Protein AF-A0A7J9GIZ0-F1 (afdb_monomer_lite)

InterPro domains:
  IPR015216 SANT associated [PF09133] (39-127)
  IPR053090 Centromere-associated KNL-2 homolog [PTHR35311] (14-129)

Structure (mmCIF, N/CA/C/O backbone):
data_AF-A0A7J9GIZ0-F1
#
_entry.id   AF-A0A7J9GIZ0-F1
#
loop_
_atom_site.group_PDB
_atom_site.id
_atom_site.type_symbol
_atom_site.label_atom_id
_atom_site.label_alt_id
_atom_site.label_comp_id
_atom_site.label_asym_id
_atom_site.label_entity_id
_atom_site.label_seq_id
_atom_site.pdbx_PDB_ins_code
_atom_site.Cartn_x
_atom_site.Cartn_y
_atom_site.Cartn_z
_atom_site.occupancy
_atom_site.B_iso_or_equiv
_atom_site.auth_seq_id
_atom_site.auth_comp_id
_atom_site.auth_asym_id
_atom_site.auth_atom_id
_atom_site.pdbx_PDB_model_num
ATOM 1 N N . MET A 1 1 ? 65.980 -33.695 -44.868 1.00 39.44 1 MET A N 1
ATOM 2 C CA . MET A 1 1 ? 65.865 -32.389 -45.566 1.00 39.44 1 MET A CA 1
ATOM 3 C C . MET A 1 1 ? 64.647 -31.665 -45.000 1.00 39.44 1 MET A C 1
ATOM 5 O O . MET A 1 1 ? 63.654 -32.336 -44.813 1.00 39.44 1 MET A O 1
ATOM 9 N N . GLY A 1 2 ? 64.588 -30.381 -44.656 1.00 38.94 2 GLY A N 1
ATOM 10 C CA . GLY A 1 2 ? 65.504 -29.257 -44.795 1.00 38.94 2 GLY A CA 1
ATOM 11 C C . GLY A 1 2 ? 64.686 -27.956 -44.917 1.00 38.94 2 GLY A C 1
ATOM 12 O O . GLY A 1 2 ? 63.959 -27.811 -45.886 1.00 38.94 2 GLY A O 1
ATOM 13 N N . LYS A 1 3 ? 64.913 -27.026 -43.975 1.00 38.69 3 LYS A N 1
ATOM 14 C CA . LYS A 1 3 ? 64.857 -25.546 -44.086 1.00 38.69 3 LYS A CA 1
ATOM 15 C C . LYS A 1 3 ? 63.524 -24.769 -43.929 1.00 38.69 3 LYS A C 1
ATOM 17 O O . LYS A 1 3 ? 62.630 -24.803 -44.760 1.00 38.69 3 LYS A O 1
ATOM 22 N N . SER A 1 4 ? 63.540 -23.964 -42.858 1.00 38.25 4 SER A N 1
ATOM 23 C CA . SER A 1 4 ? 62.968 -22.618 -42.636 1.00 38.25 4 SER A CA 1
ATOM 24 C C . SER A 1 4 ? 63.007 -21.661 -43.848 1.00 38.25 4 SER A C 1
ATOM 26 O O . SER A 1 4 ? 63.978 -21.736 -44.599 1.00 38.25 4 SER A O 1
ATOM 28 N N . ASN A 1 5 ? 62.034 -20.731 -43.984 1.00 34.03 5 ASN A N 1
ATOM 29 C CA . ASN A 1 5 ? 62.187 -19.249 -43.864 1.00 34.03 5 ASN A CA 1
ATOM 30 C C . ASN A 1 5 ? 60.938 -18.476 -44.380 1.00 34.03 5 ASN A C 1
ATOM 32 O O . ASN A 1 5 ? 60.406 -18.800 -45.433 1.00 34.03 5 ASN A O 1
ATOM 36 N N . ARG A 1 6 ? 60.403 -17.517 -43.603 1.00 36.09 6 ARG A N 1
ATOM 37 C CA . ARG A 1 6 ? 60.455 -16.035 -43.768 1.00 36.09 6 ARG A CA 1
ATOM 38 C C . ARG A 1 6 ? 59.578 -15.372 -44.861 1.00 36.09 6 ARG A C 1
ATOM 40 O O . ARG A 1 6 ? 59.935 -15.348 -46.026 1.00 36.09 6 ARG A O 1
ATOM 47 N N . GLU A 1 7 ? 58.577 -14.628 -44.369 1.00 35.75 7 GLU A N 1
ATOM 48 C CA . GLU A 1 7 ? 58.549 -13.145 -44.345 1.00 35.75 7 GLU A CA 1
ATOM 49 C C . GLU A 1 7 ? 58.062 -12.321 -45.570 1.00 35.75 7 GLU A C 1
ATOM 51 O O . GLU A 1 7 ? 58.672 -12.303 -46.630 1.00 35.75 7 GLU A O 1
ATOM 56 N N . ARG A 1 8 ? 57.077 -11.451 -45.254 1.00 36.72 8 ARG A N 1
ATOM 57 C CA . ARG A 1 8 ? 56.843 -10.049 -45.691 1.00 36.72 8 ARG A CA 1
ATOM 58 C C . ARG A 1 8 ? 55.965 -9.702 -46.914 1.00 36.72 8 ARG A C 1
ATOM 60 O O . ARG A 1 8 ? 56.319 -9.951 -48.056 1.00 36.72 8 ARG A O 1
ATOM 67 N N . ARG A 1 9 ? 55.021 -8.802 -46.570 1.00 40.53 9 ARG A N 1
ATOM 68 C CA . ARG A 1 9 ? 54.514 -7.591 -47.261 1.00 40.53 9 ARG A CA 1
ATOM 69 C C . ARG A 1 9 ? 53.450 -7.752 -48.349 1.00 40.53 9 ARG A C 1
ATOM 71 O O . ARG A 1 9 ? 53.710 -8.338 -49.384 1.00 40.53 9 ARG A O 1
ATOM 78 N N . ASN A 1 10 ? 52.320 -7.068 -48.133 1.00 34.19 10 ASN A N 1
ATOM 79 C CA . ASN A 1 10 ? 51.716 -6.089 -49.057 1.00 34.19 10 ASN A CA 1
ATOM 80 C C . ASN A 1 10 ? 50.710 -5.242 -48.250 1.00 34.19 10 ASN A C 1
ATOM 82 O O . ASN A 1 10 ? 49.757 -5.774 -47.698 1.00 34.19 10 ASN A O 1
ATOM 86 N N . SER A 1 11 ? 51.100 -4.034 -47.839 1.00 39.16 11 SER A N 1
ATOM 87 C CA . SER A 1 11 ? 50.946 -2.739 -48.530 1.00 39.16 11 SER A CA 1
ATOM 88 C C . SER A 1 11 ? 49.669 -2.018 -48.084 1.00 39.16 11 SER A C 1
ATOM 90 O O . SER A 1 11 ? 48.578 -2.253 -48.601 1.00 39.16 11 SER A O 1
ATOM 92 N N . GLU A 1 12 ? 49.838 -1.127 -47.113 1.00 38.06 12 GLU A N 1
ATOM 93 C CA . GLU A 1 12 ? 48.846 -0.148 -46.682 1.00 38.06 12 GLU A CA 1
ATOM 94 C C . GLU A 1 12 ? 48.599 0.890 -47.791 1.00 38.06 12 GLU A C 1
ATOM 96 O O . GLU A 1 12 ? 49.538 1.383 -48.420 1.00 38.06 12 GLU A O 1
ATOM 101 N N . LYS A 1 13 ? 47.334 1.275 -47.995 1.00 45.44 13 LYS A N 1
ATOM 102 C CA . LYS A 1 13 ? 46.974 2.598 -48.522 1.00 45.44 13 LYS A CA 1
ATOM 103 C C . LYS A 1 13 ? 46.303 3.370 -47.380 1.00 45.44 13 LYS A C 1
ATOM 105 O O . LYS A 1 13 ? 45.294 2.881 -46.873 1.00 45.44 13 LYS A O 1
ATOM 110 N N . PRO A 1 14 ? 46.818 4.536 -46.955 1.00 34.62 14 PRO A N 1
ATOM 111 C CA . PRO A 1 14 ? 46.227 5.277 -45.849 1.00 34.62 14 PRO A CA 1
ATOM 112 C C . PRO A 1 14 ? 45.043 6.115 -46.345 1.00 34.62 14 PRO A C 1
ATOM 114 O O . PRO A 1 14 ? 45.207 6.996 -47.191 1.00 34.62 14 PRO A O 1
ATOM 117 N N . CYS A 1 15 ? 43.850 5.871 -45.802 1.00 33.06 15 CYS A N 1
ATOM 118 C CA . CYS A 1 15 ? 42.755 6.831 -45.894 1.00 33.06 15 CYS A CA 1
ATOM 119 C C . CYS A 1 15 ? 43.022 7.916 -44.848 1.00 33.06 15 CYS A C 1
ATOM 121 O O . CYS A 1 15 ? 43.067 7.623 -43.653 1.00 33.06 15 CYS A O 1
ATOM 123 N N . LYS A 1 16 ? 43.265 9.153 -45.290 1.00 41.12 16 LYS A N 1
ATOM 124 C CA . LYS A 1 16 ? 43.401 10.292 -44.380 1.00 41.12 16 LYS A CA 1
ATOM 125 C C . LYS A 1 16 ? 42.072 10.470 -43.647 1.00 41.12 16 LYS A C 1
ATOM 127 O O . LYS A 1 16 ? 41.072 10.785 -44.280 1.00 41.12 16 LYS A O 1
ATOM 132 N N . SER A 1 17 ? 42.077 10.212 -42.344 1.00 41.62 17 SER A N 1
ATOM 133 C CA . SER A 1 17 ? 40.972 10.541 -41.454 1.00 41.62 17 SER A CA 1
ATOM 134 C C . SER A 1 17 ? 41.364 11.806 -40.713 1.00 41.62 17 SER A C 1
ATOM 136 O O . SER A 1 17 ? 42.427 11.854 -40.087 1.00 41.62 17 SER A O 1
ATOM 138 N N . ASP A 1 18 ? 40.533 12.831 -40.848 1.00 48.25 18 ASP A N 1
ATOM 139 C CA . ASP A 1 18 ? 40.706 14.111 -40.184 1.00 48.25 18 ASP A CA 1
ATOM 140 C C . ASP A 1 18 ? 40.849 13.922 -38.672 1.00 48.25 18 ASP A C 1
ATOM 142 O O . ASP A 1 18 ? 40.215 13.067 -38.048 1.00 48.25 18 ASP A O 1
ATOM 146 N N . GLN A 1 19 ? 41.753 14.710 -38.102 1.00 43.69 19 GLN A N 1
ATOM 147 C CA . GLN A 1 19 ? 42.134 14.686 -36.702 1.00 43.69 19 GLN A CA 1
ATOM 148 C C . GLN A 1 19 ? 40.939 15.122 -35.838 1.00 43.69 19 GLN A C 1
ATOM 150 O O . GLN A 1 19 ? 40.710 16.311 -35.629 1.00 43.69 19 GLN A O 1
ATOM 155 N N . LEU A 1 20 ? 40.163 14.157 -35.339 1.00 48.09 20 LEU A N 1
ATOM 156 C CA . LEU A 1 20 ? 39.166 14.391 -34.298 1.00 48.09 20 LEU A CA 1
ATOM 157 C C . LEU A 1 20 ? 39.870 14.369 -32.940 1.00 48.09 20 LEU A C 1
ATOM 159 O O . LEU A 1 20 ? 40.476 13.373 -32.543 1.00 48.09 20 LEU A O 1
ATOM 163 N N . VAL A 1 21 ? 39.816 15.507 -32.253 1.00 51.00 21 VAL A N 1
ATOM 164 C CA . VAL A 1 21 ? 40.302 15.690 -30.882 1.00 51.00 21 VAL A CA 1
ATOM 165 C C . VAL A 1 21 ? 39.749 14.603 -29.945 1.00 51.00 21 VAL A C 1
ATOM 167 O O . VAL A 1 21 ? 38.555 14.298 -30.016 1.00 51.00 21 VAL A O 1
ATOM 170 N N . PRO A 1 22 ? 40.559 14.023 -29.037 1.00 43.56 22 PRO A N 1
ATOM 171 C CA . PRO A 1 22 ? 40.048 13.081 -28.052 1.00 43.56 22 PRO A CA 1
ATOM 172 C C . PRO A 1 22 ? 39.160 13.836 -27.061 1.00 43.56 22 PRO A C 1
ATOM 174 O O . PRO A 1 22 ? 39.644 14.628 -26.252 1.00 43.56 22 PRO A O 1
ATOM 177 N N . VAL A 1 23 ? 37.853 13.593 -27.113 1.00 57.69 23 VAL A N 1
ATOM 178 C CA . VAL A 1 23 ? 36.970 13.920 -25.990 1.00 57.69 23 VA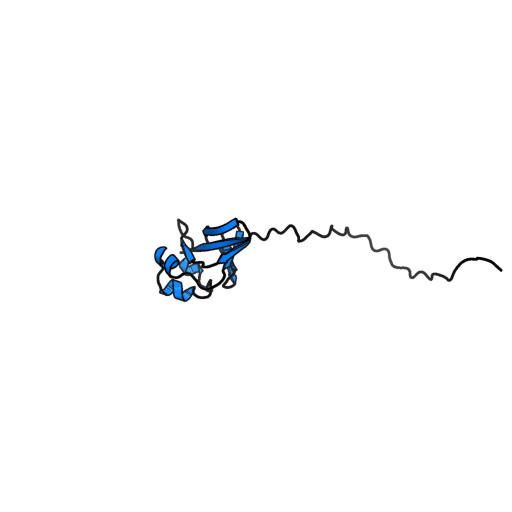L A CA 1
ATOM 179 C C . VAL A 1 23 ? 37.354 12.973 -24.849 1.00 57.69 23 VAL A C 1
ATOM 181 O O . VAL A 1 23 ? 37.516 11.777 -25.111 1.00 57.69 23 VAL A O 1
ATOM 184 N N . PRO A 1 24 ? 37.526 13.447 -23.601 1.00 51.88 24 PRO A N 1
ATOM 185 C CA . PRO A 1 24 ? 37.808 12.559 -22.486 1.00 51.88 24 PRO A CA 1
ATOM 186 C C . PRO A 1 24 ? 36.654 11.566 -22.362 1.00 51.88 24 PRO A C 1
ATOM 188 O O . PRO A 1 24 ? 35.528 11.944 -22.038 1.00 51.88 24 PRO A O 1
ATOM 191 N N . ILE A 1 25 ? 36.924 10.296 -22.658 1.00 56.84 25 ILE A N 1
ATOM 192 C CA . ILE A 1 25 ? 36.002 9.207 -22.363 1.00 56.84 25 ILE A CA 1
ATOM 193 C C . ILE A 1 25 ? 35.983 9.127 -20.841 1.00 56.84 25 ILE A C 1
ATOM 195 O O . ILE A 1 25 ? 36.910 8.599 -20.225 1.00 56.84 25 ILE A O 1
ATOM 199 N N . GLY A 1 26 ? 34.960 9.740 -20.239 1.00 59.53 26 GLY A N 1
ATOM 200 C CA . GLY A 1 26 ? 34.640 9.538 -18.836 1.00 59.53 26 GLY A CA 1
ATOM 201 C C . GLY A 1 26 ? 34.625 8.039 -18.576 1.00 59.53 26 GLY A C 1
ATOM 202 O O . GLY A 1 26 ? 34.057 7.273 -19.359 1.00 59.53 26 GLY A O 1
ATOM 203 N N . SER A 1 27 ? 35.327 7.619 -17.529 1.00 59.62 27 SER A N 1
ATOM 204 C CA . SER A 1 27 ? 35.358 6.231 -17.084 1.00 59.62 27 SER A CA 1
ATOM 205 C C . SER A 1 27 ? 33.939 5.647 -17.093 1.00 59.62 27 SER A C 1
ATOM 207 O O . SER A 1 27 ? 33.001 6.344 -16.690 1.00 59.62 27 SER A O 1
ATOM 209 N N . PRO A 1 28 ? 33.741 4.391 -17.545 1.00 57.47 28 PRO A N 1
ATOM 210 C CA . PRO A 1 28 ? 32.438 3.755 -17.450 1.00 57.47 28 PRO A CA 1
ATOM 211 C C . PRO A 1 28 ? 32.054 3.767 -15.975 1.00 57.47 28 PRO A C 1
ATOM 213 O O . PRO A 1 28 ? 32.693 3.117 -15.145 1.00 57.47 28 PRO A O 1
ATOM 216 N N . THR A 1 29 ? 31.067 4.592 -15.629 1.00 56.41 29 THR A N 1
ATOM 217 C CA . THR A 1 29 ? 30.563 4.651 -14.265 1.00 56.41 29 THR A CA 1
ATOM 218 C C . THR A 1 29 ? 29.982 3.277 -14.002 1.00 56.41 29 THR A C 1
ATOM 220 O O . THR A 1 29 ? 29.023 2.866 -14.653 1.00 56.41 29 THR A O 1
ATOM 223 N N . SER A 1 30 ? 30.629 2.520 -13.120 1.00 51.59 30 SER A N 1
ATOM 224 C CA . SER A 1 30 ? 30.138 1.211 -12.727 1.00 51.59 30 SER A CA 1
ATOM 225 C C . SER A 1 30 ? 28.732 1.387 -12.155 1.00 51.59 30 SER A C 1
ATOM 227 O O . SER A 1 30 ? 28.563 1.922 -11.060 1.00 51.59 30 SER A O 1
ATOM 229 N N . LEU A 1 31 ? 27.720 0.927 -12.897 1.00 53.97 31 LEU A N 1
ATOM 230 C CA . LEU A 1 31 ? 26.323 0.839 -12.449 1.00 53.97 31 LEU A CA 1
ATOM 231 C C . LEU A 1 31 ? 26.178 0.015 -11.157 1.00 53.97 31 LEU A C 1
ATOM 233 O O . LEU A 1 31 ? 25.149 0.088 -10.493 1.00 53.97 31 LEU A O 1
ATOM 237 N N . ALA A 1 32 ? 27.217 -0.737 -10.777 1.00 47.03 32 ALA A N 1
ATOM 238 C CA . ALA A 1 32 ? 27.236 -1.614 -9.615 1.00 47.03 32 ALA A CA 1
ATOM 239 C C . ALA A 1 32 ? 27.168 -0.888 -8.257 1.00 47.03 32 ALA A C 1
ATOM 241 O O . ALA A 1 32 ? 27.003 -1.561 -7.245 1.00 47.03 32 ALA A O 1
ATOM 242 N N . ASN A 1 33 ? 27.271 0.449 -8.217 1.00 45.47 33 ASN A N 1
ATOM 243 C CA . ASN A 1 33 ? 27.198 1.233 -6.976 1.00 45.47 33 ASN A CA 1
ATOM 244 C C . ASN A 1 33 ? 25.915 2.058 -6.805 1.00 45.47 33 ASN A C 1
ATOM 246 O O . ASN A 1 33 ? 25.810 2.815 -5.840 1.00 45.47 33 ASN A O 1
ATOM 250 N N . LEU A 1 34 ? 24.910 1.890 -7.669 1.00 45.94 34 LEU A N 1
ATOM 251 C CA . LEU A 1 34 ? 23.557 2.282 -7.288 1.00 45.94 34 LEU A CA 1
ATOM 252 C C . LEU A 1 34 ? 23.053 1.227 -6.303 1.00 45.94 34 LEU A C 1
ATOM 254 O O . LEU A 1 34 ? 22.415 0.252 -6.697 1.00 45.94 34 LEU A O 1
ATOM 258 N N . SER A 1 35 ? 23.355 1.387 -5.012 1.00 54.28 35 SER A N 1
ATOM 259 C CA . SER A 1 35 ? 22.519 0.758 -3.997 1.00 54.28 35 SER A CA 1
ATOM 260 C C . SER A 1 35 ? 21.129 1.356 -4.187 1.00 54.28 35 SER A C 1
ATOM 262 O O . SER A 1 35 ? 20.854 2.462 -3.727 1.00 54.28 35 SER A O 1
ATOM 264 N N . LEU A 1 36 ? 20.281 0.682 -4.962 1.00 64.12 36 LEU A N 1
ATOM 265 C CA . LEU A 1 36 ? 18.871 1.013 -5.046 1.00 64.12 36 LEU A CA 1
ATOM 266 C C . LEU A 1 36 ? 18.367 0.935 -3.610 1.00 64.12 36 LEU A C 1
ATOM 268 O O . LEU A 1 36 ? 18.304 -0.163 -3.053 1.00 64.12 36 LEU A O 1
ATOM 272 N N . ASN A 1 37 ? 18.102 2.092 -3.000 1.00 86.00 37 ASN A N 1
ATOM 273 C CA . ASN A 1 37 ? 17.504 2.217 -1.677 1.00 86.00 37 ASN A CA 1
ATOM 274 C C . ASN A 1 37 ? 16.102 1.624 -1.771 1.00 86.00 37 ASN A C 1
ATOM 276 O O . ASN A 1 37 ? 15.126 2.339 -1.953 1.00 86.00 37 ASN A O 1
ATOM 280 N N . SER A 1 38 ? 16.017 0.301 -1.779 1.00 90.38 38 SER A N 1
ATOM 281 C CA . SER A 1 38 ? 14.810 -0.428 -2.100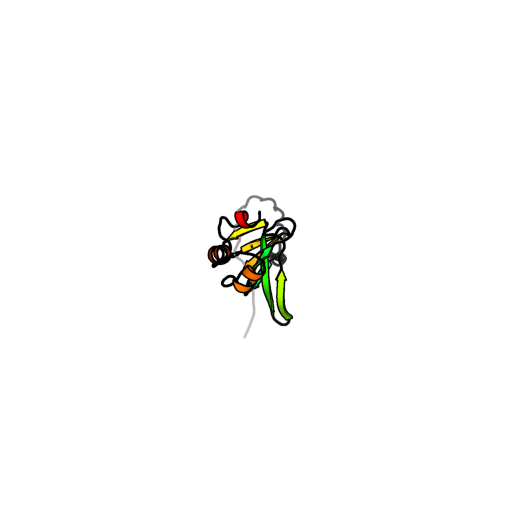 1.00 90.38 38 SER A CA 1
ATOM 282 C C . SER A 1 38 ? 14.672 -1.643 -1.211 1.00 90.38 38 SER A C 1
ATOM 284 O O . SER A 1 38 ? 15.658 -2.291 -0.849 1.00 90.38 38 SER A O 1
ATOM 286 N N . VAL A 1 39 ? 13.434 -1.926 -0.830 1.00 92.38 39 VAL A N 1
ATOM 287 C CA . VAL A 1 39 ? 13.090 -3.044 0.045 1.00 92.38 39 VAL A CA 1
ATOM 288 C C . VAL A 1 39 ? 11.882 -3.766 -0.524 1.00 92.38 39 VAL A C 1
ATOM 290 O O . VAL A 1 39 ? 10.966 -3.129 -1.031 1.00 92.38 39 VAL A O 1
ATOM 293 N N . LEU A 1 40 ? 11.881 -5.096 -0.443 1.00 93.69 40 LEU A N 1
ATOM 294 C CA . LEU A 1 40 ? 10.740 -5.922 -0.827 1.00 93.69 40 LEU A CA 1
ATOM 295 C C . LEU A 1 40 ? 10.007 -6.381 0.431 1.00 93.69 40 LEU A C 1
ATOM 297 O O . LEU A 1 40 ? 10.598 -7.047 1.284 1.00 93.69 40 LEU A O 1
ATOM 301 N N . LEU A 1 41 ? 8.727 -6.037 0.521 1.00 95.62 41 LEU A N 1
ATOM 302 C CA . LEU A 1 41 ? 7.847 -6.403 1.618 1.00 95.62 41 LEU A CA 1
ATOM 303 C C . LEU A 1 41 ? 6.827 -7.449 1.172 1.00 95.62 41 LEU A C 1
ATOM 305 O O . LEU A 1 41 ? 6.141 -7.296 0.162 1.00 95.62 41 LEU A O 1
ATOM 309 N N . TYR A 1 42 ? 6.713 -8.497 1.975 1.00 94.12 42 TYR A N 1
ATOM 310 C CA . TYR A 1 42 ? 5.679 -9.521 1.886 1.00 94.12 42 TYR A CA 1
ATOM 311 C C . TYR A 1 42 ? 4.647 -9.318 2.987 1.00 94.12 42 TYR A C 1
ATOM 313 O O . TYR A 1 42 ? 4.985 -8.775 4.041 1.00 94.12 42 TYR A O 1
ATOM 321 N N . ASP A 1 43 ? 3.425 -9.811 2.753 1.00 95.38 43 ASP A N 1
ATOM 322 C CA . ASP A 1 43 ? 2.321 -9.759 3.722 1.00 95.38 43 ASP A CA 1
ATOM 323 C C . ASP A 1 43 ? 2.210 -8.353 4.341 1.00 95.38 43 ASP A C 1
ATOM 325 O O . ASP A 1 43 ? 2.351 -8.165 5.544 1.00 95.38 43 ASP A O 1
ATOM 329 N N . TRP A 1 44 ? 2.097 -7.347 3.468 1.00 97.19 44 TRP A N 1
ATOM 330 C CA . TRP A 1 44 ? 2.217 -5.923 3.787 1.00 97.19 44 TRP A CA 1
ATOM 331 C C . TRP A 1 44 ? 0.897 -5.333 4.303 1.00 97.19 44 TRP A C 1
ATOM 333 O O . TRP A 1 44 ? -0.175 -5.846 4.006 1.00 97.19 44 TRP A O 1
ATOM 343 N N . TRP A 1 45 ? 0.943 -4.246 5.071 1.00 98.19 45 TRP A N 1
ATOM 344 C CA . TRP A 1 45 ? -0.232 -3.561 5.628 1.00 98.19 45 TRP A CA 1
ATOM 345 C C . TRP A 1 45 ? -0.038 -2.047 5.674 1.00 98.19 45 TRP A C 1
ATOM 347 O O . TRP A 1 45 ? 1.089 -1.553 5.667 1.00 98.19 45 TRP A O 1
ATOM 357 N N . LEU A 1 46 ? -1.138 -1.300 5.771 1.00 97.50 46 LEU A N 1
ATOM 358 C CA . LEU A 1 46 ? -1.074 0.152 5.952 1.00 97.50 46 LEU A CA 1
ATOM 359 C C . LEU A 1 46 ? -0.844 0.510 7.417 1.00 97.50 46 LEU A C 1
ATOM 361 O O . LEU A 1 46 ? -1.380 -0.132 8.320 1.00 97.50 46 LEU A O 1
ATOM 365 N N . SER A 1 47 ? -0.068 1.560 7.649 1.00 95.69 47 SER A N 1
ATOM 366 C CA . SER A 1 47 ? 0.173 2.171 8.955 1.00 95.69 47 SER A CA 1
ATOM 367 C C . SER A 1 47 ? 0.087 3.688 8.828 1.00 95.69 47 SER A C 1
ATOM 369 O O . SER A 1 47 ? 0.214 4.229 7.735 1.00 95.69 47 SER A O 1
ATOM 371 N N . MET A 1 48 ? -0.101 4.381 9.946 1.00 92.88 48 MET A N 1
ATOM 372 C CA . MET A 1 48 ? 0.004 5.839 9.999 1.00 92.88 48 MET A CA 1
ATOM 373 C C . MET A 1 48 ? 1.309 6.242 10.678 1.00 92.88 48 MET A C 1
ATOM 375 O O . MET A 1 48 ? 1.744 5.602 11.637 1.00 92.88 48 MET A O 1
ATOM 379 N N . VAL A 1 49 ? 1.915 7.320 10.194 1.00 91.38 49 VAL A N 1
ATOM 380 C CA . VAL A 1 49 ? 3.052 8.000 10.814 1.00 91.38 49 VAL A CA 1
ATOM 381 C C . VAL A 1 49 ? 2.570 9.361 11.306 1.00 91.38 49 VAL A C 1
ATOM 383 O O . VAL A 1 49 ? 1.882 10.092 10.595 1.00 91.38 49 VAL A O 1
ATOM 386 N N . GLN A 1 50 ? 2.899 9.698 12.552 1.00 84.50 50 GLN A N 1
ATOM 387 C CA . GLN A 1 50 ? 2.534 10.985 13.143 1.00 84.50 50 GLN A CA 1
ATOM 388 C C . GLN A 1 50 ? 3.434 12.111 12.598 1.00 84.50 50 GLN A C 1
ATOM 390 O O . GLN A 1 50 ? 4.619 11.870 12.371 1.00 84.50 50 GLN A O 1
ATOM 395 N N . PRO A 1 51 ? 2.924 13.350 12.434 1.00 81.06 51 PRO A N 1
ATOM 396 C CA . PRO A 1 51 ? 1.576 13.810 12.784 1.00 81.06 51 PRO A CA 1
ATOM 397 C C . PRO A 1 51 ? 0.490 13.416 11.772 1.00 81.06 51 PRO A C 1
ATOM 399 O O . PRO A 1 51 ? -0.648 13.212 12.187 1.00 81.06 51 PRO A O 1
ATOM 402 N N . ARG A 1 52 ? 0.824 13.295 10.483 1.00 82.56 52 ARG A N 1
ATOM 403 C CA . ARG A 1 52 ? -0.054 12.832 9.395 1.00 82.56 52 ARG A CA 1
ATOM 404 C C . ARG A 1 52 ? 0.821 12.237 8.296 1.00 82.56 52 ARG A C 1
ATOM 406 O O . ARG A 1 52 ? 1.781 12.881 7.878 1.00 82.56 52 ARG A O 1
ATOM 413 N N . GLY A 1 53 ? 0.514 11.023 7.861 1.00 91.94 53 GLY A N 1
ATOM 414 C CA . GLY A 1 53 ? 1.244 10.364 6.787 1.00 91.94 53 GLY A CA 1
ATOM 415 C C . GLY A 1 53 ? 0.895 8.889 6.697 1.00 91.94 53 GLY A C 1
ATOM 416 O O . GLY A 1 53 ? 0.989 8.160 7.684 1.00 91.94 53 GLY A O 1
ATOM 417 N N . LEU A 1 54 ? 0.509 8.449 5.503 1.00 96.12 54 LEU A N 1
ATOM 418 C CA . LEU A 1 54 ? 0.303 7.036 5.214 1.00 96.12 54 LEU A CA 1
ATOM 419 C C . LEU A 1 54 ? 1.663 6.350 5.093 1.00 96.12 54 LEU A C 1
ATOM 421 O O . LEU A 1 54 ? 2.546 6.878 4.435 1.00 96.12 54 LEU A O 1
ATOM 425 N N . ALA A 1 55 ? 1.841 5.184 5.695 1.00 96.31 55 ALA A N 1
ATOM 426 C CA . ALA A 1 55 ? 3.055 4.379 5.613 1.00 96.31 55 ALA A CA 1
ATOM 427 C C . ALA A 1 55 ? 2.717 2.907 5.368 1.00 96.31 55 ALA A C 1
ATOM 429 O O . ALA A 1 55 ? 1.565 2.483 5.486 1.00 96.31 55 ALA A O 1
ATOM 430 N N . VAL A 1 56 ? 3.740 2.117 5.052 1.00 97.06 56 VAL A N 1
ATOM 431 C CA . VAL A 1 56 ? 3.619 0.681 4.810 1.00 97.06 56 VAL A CA 1
ATOM 432 C C . VAL A 1 56 ? 4.431 -0.081 5.840 1.00 97.06 56 VAL A C 1
ATOM 434 O O . VAL A 1 56 ? 5.620 0.161 6.042 1.00 97.06 56 VAL A O 1
ATOM 437 N N . GLY A 1 57 ? 3.770 -1.029 6.490 1.00 96.62 57 GLY A N 1
ATOM 438 C CA . GLY A 1 57 ? 4.424 -2.090 7.230 1.00 96.62 57 GLY A CA 1
ATOM 439 C C . GLY A 1 57 ? 4.464 -3.368 6.405 1.00 96.62 57 GLY A C 1
ATOM 440 O O . GLY A 1 57 ? 3.640 -3.582 5.519 1.00 96.62 57 GLY A O 1
ATO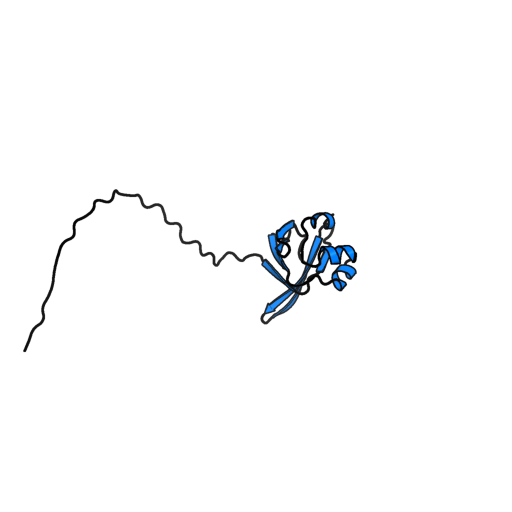M 441 N N . GLY A 1 58 ? 5.412 -4.241 6.694 1.00 96.69 58 GLY A N 1
ATOM 442 C CA . GLY A 1 58 ? 5.464 -5.542 6.052 1.00 96.69 58 GLY A CA 1
ATOM 443 C C . GLY A 1 58 ? 6.639 -6.359 6.530 1.00 96.69 58 GLY A C 1
ATOM 444 O O . GLY A 1 58 ? 7.422 -5.935 7.384 1.00 96.69 58 GLY A O 1
ATOM 445 N N . PHE A 1 59 ? 6.770 -7.542 5.958 1.00 94.94 59 PHE A N 1
ATOM 446 C CA . PHE A 1 59 ? 7.884 -8.411 6.258 1.00 94.94 59 PHE A CA 1
ATOM 447 C C . PHE A 1 59 ? 8.946 -8.368 5.166 1.00 94.94 59 PHE A C 1
ATOM 449 O O . PHE A 1 59 ? 8.693 -8.731 4.021 1.00 94.94 59 PHE A O 1
ATOM 456 N N . GLU A 1 60 ? 10.163 -8.001 5.543 1.00 92.62 60 GLU A N 1
ATOM 457 C CA . GLU A 1 60 ? 11.335 -8.067 4.676 1.00 92.62 60 GLU A CA 1
ATOM 458 C C . GLU A 1 60 ? 12.018 -9.433 4.846 1.00 92.62 60 GLU A C 1
ATOM 460 O O . GLU A 1 60 ? 12.357 -9.842 5.964 1.00 92.62 60 GLU A O 1
ATOM 465 N N . CYS A 1 61 ? 12.250 -10.139 3.738 1.00 79.44 61 CYS A N 1
ATOM 466 C CA . CYS A 1 61 ? 13.040 -11.371 3.734 1.00 79.44 61 CYS A CA 1
ATOM 467 C C . CYS A 1 61 ? 14.517 -11.043 3.504 1.00 79.44 61 CYS A C 1
ATOM 469 O O . CYS A 1 61 ? 14.904 -10.648 2.406 1.00 79.44 61 CYS A O 1
ATOM 471 N N . ARG A 1 62 ? 15.369 -11.287 4.506 1.00 76.25 62 ARG A N 1
ATOM 472 C CA . ARG A 1 62 ? 16.827 -11.113 4.394 1.00 76.25 62 ARG A CA 1
ATOM 473 C C . ARG A 1 62 ? 17.576 -12.437 4.285 1.00 76.25 62 ARG A C 1
ATOM 475 O O . ARG A 1 62 ? 18.537 -12.697 5.010 1.00 76.25 62 ARG A O 1
ATOM 482 N N . GLY A 1 63 ? 17.144 -13.297 3.365 1.00 75.38 63 GLY A N 1
ATOM 483 C CA . GLY A 1 63 ? 17.801 -14.580 3.100 1.00 75.38 63 GLY A CA 1
ATOM 484 C C . GLY A 1 63 ? 18.077 -15.369 4.388 1.00 75.38 63 GLY A C 1
ATOM 485 O O . GLY A 1 63 ? 17.154 -15.728 5.113 1.00 75.38 63 GLY A O 1
ATOM 486 N N . ARG A 1 64 ? 19.361 -15.599 4.709 1.00 75.56 64 ARG A N 1
ATOM 487 C CA . ARG A 1 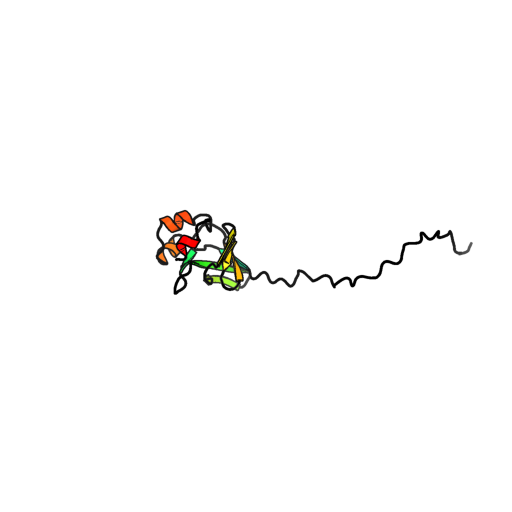64 ? 19.799 -16.371 5.893 1.00 75.56 64 ARG A CA 1
ATOM 488 C C . ARG A 1 64 ? 19.494 -15.715 7.247 1.00 75.56 64 ARG A C 1
ATOM 490 O O . ARG A 1 64 ? 19.600 -16.390 8.262 1.00 75.56 64 ARG A O 1
ATOM 497 N N . GLN A 1 65 ? 19.152 -14.428 7.277 1.00 74.25 65 GLN A N 1
ATOM 498 C CA . GLN A 1 65 ? 18.849 -13.688 8.510 1.00 74.25 65 GLN A CA 1
ATOM 499 C C . GLN A 1 65 ? 17.371 -13.797 8.917 1.00 74.25 65 GLN A C 1
ATOM 501 O O . GLN A 1 65 ? 16.976 -13.234 9.934 1.00 74.25 65 GLN A O 1
ATOM 506 N N . GLY A 1 66 ? 16.565 -14.533 8.146 1.00 82.25 66 GLY A N 1
ATOM 507 C CA . GLY A 1 66 ? 15.147 -14.729 8.416 1.00 82.25 66 GLY A CA 1
ATOM 508 C C . GLY A 1 66 ? 14.280 -13.557 7.960 1.00 82.25 66 GLY A C 1
ATOM 509 O O . GLY A 1 66 ? 14.658 -12.764 7.090 1.00 82.25 66 GLY A O 1
ATOM 510 N N . GLN A 1 67 ? 13.083 -13.499 8.536 1.00 87.25 67 GLN A N 1
ATOM 511 C CA . GLN A 1 67 ? 12.056 -12.515 8.230 1.00 87.25 67 GLN A CA 1
ATOM 512 C C . GLN A 1 67 ? 11.989 -11.486 9.357 1.00 87.25 67 GLN A C 1
ATOM 514 O O . GLN A 1 67 ? 12.025 -11.838 10.536 1.00 87.25 67 GLN A O 1
ATOM 519 N N . ARG A 1 68 ? 11.890 -10.210 8.998 1.00 90.50 68 ARG A N 1
ATOM 520 C CA . ARG A 1 68 ? 11.801 -9.111 9.963 1.00 90.50 68 ARG A CA 1
ATOM 521 C C . ARG A 1 68 ? 10.696 -8.150 9.578 1.00 90.50 68 ARG A C 1
ATOM 523 O O . ARG A 1 68 ? 10.445 -7.937 8.396 1.00 90.50 68 ARG A O 1
ATOM 530 N N . VAL A 1 69 ? 10.041 -7.594 10.588 1.00 93.25 69 VAL A N 1
ATOM 531 C CA . VAL A 1 69 ? 9.024 -6.564 10.390 1.00 93.25 69 VAL A CA 1
ATOM 532 C C . VAL A 1 69 ? 9.729 -5.247 10.101 1.00 93.25 69 VAL A C 1
ATOM 534 O O . VAL A 1 69 ? 10.625 -4.844 10.843 1.00 93.25 69 VAL A O 1
ATOM 537 N N . LEU A 1 70 ? 9.311 -4.590 9.031 1.00 93.50 70 LEU A N 1
ATOM 538 C CA . LEU A 1 70 ? 9.722 -3.247 8.668 1.00 93.50 70 LEU A CA 1
ATOM 539 C C . LEU A 1 70 ? 8.487 -2.350 8.695 1.00 93.50 70 LEU A C 1
ATOM 541 O O . LEU A 1 70 ? 7.437 -2.736 8.187 1.00 93.50 70 LEU A O 1
ATOM 545 N N . CYS A 1 71 ? 8.633 -1.156 9.264 1.00 93.44 71 CYS A N 1
ATOM 546 C CA . CYS A 1 71 ? 7.672 -0.065 9.137 1.00 93.44 71 CYS A CA 1
ATOM 547 C C . CYS A 1 71 ? 8.367 1.079 8.401 1.00 93.44 71 CYS A C 1
ATOM 549 O O . CYS A 1 71 ? 9.433 1.522 8.832 1.00 93.44 71 CYS A O 1
ATOM 551 N N . SER A 1 72 ? 7.800 1.515 7.281 1.00 93.94 72 SER A N 1
ATOM 552 C CA . SER A 1 72 ? 8.382 2.565 6.455 1.00 93.94 72 SER A CA 1
ATOM 553 C C . SER A 1 72 ? 8.154 3.957 7.048 1.00 93.94 72 SER A C 1
ATOM 555 O O . SER A 1 72 ? 7.270 4.160 7.884 1.00 93.94 72 SER A O 1
ATOM 557 N N . ALA A 1 73 ? 8.903 4.946 6.552 1.00 94.88 73 ALA A N 1
ATOM 558 C CA . ALA A 1 73 ? 8.498 6.343 6.670 1.00 94.88 73 ALA A CA 1
ATOM 559 C C . ALA A 1 73 ? 7.195 6.601 5.883 1.00 94.88 73 ALA A C 1
ATOM 561 O O . ALA A 1 73 ? 6.700 5.722 5.165 1.00 94.88 73 ALA A O 1
ATOM 562 N N . ALA A 1 74 ? 6.642 7.810 6.014 1.00 96.44 74 ALA A N 1
ATOM 563 C CA . ALA A 1 74 ? 5.474 8.219 5.241 1.00 96.44 74 ALA A CA 1
ATOM 564 C C . ALA A 1 74 ? 5.739 8.064 3.734 1.00 96.44 74 ALA A C 1
ATOM 566 O O . ALA A 1 74 ? 6.832 8.372 3.255 1.00 96.44 74 ALA A O 1
ATOM 567 N N . ILE A 1 75 ? 4.748 7.578 2.995 1.00 96.50 75 ILE A N 1
ATOM 568 C CA . ILE A 1 75 ? 4.778 7.482 1.542 1.00 96.50 75 ILE A CA 1
ATOM 569 C C . ILE A 1 75 ? 4.778 8.901 0.984 1.00 96.50 75 ILE A C 1
ATOM 571 O O . ILE A 1 75 ? 3.949 9.728 1.356 1.00 96.50 75 ILE A O 1
ATOM 575 N N . ALA A 1 76 ? 5.749 9.180 0.122 1.00 95.44 76 ALA A N 1
ATOM 576 C CA . ALA A 1 76 ? 5.947 10.477 -0.504 1.00 95.44 76 ALA A CA 1
ATOM 577 C C . ALA A 1 76 ? 5.411 10.506 -1.935 1.00 95.44 76 ALA A C 1
ATOM 579 O O . ALA A 1 76 ? 4.878 11.524 -2.364 1.00 95.44 76 ALA A O 1
ATOM 580 N N . LYS A 1 77 ? 5.555 9.408 -2.685 1.00 95.06 77 LYS A N 1
ATOM 581 C CA . LYS A 1 77 ? 5.025 9.302 -4.050 1.00 95.06 77 LYS A CA 1
ATOM 582 C C . LYS A 1 77 ? 4.782 7.855 -4.458 1.00 95.06 77 LYS A C 1
ATOM 584 O O . LYS A 1 77 ? 5.320 6.919 -3.872 1.00 95.06 77 LYS A O 1
ATOM 589 N N . ARG A 1 78 ? 4.017 7.690 -5.532 1.00 95.81 78 ARG A N 1
ATOM 590 C CA . ARG A 1 78 ? 3.710 6.404 -6.158 1.00 95.81 78 ARG A CA 1
ATOM 591 C C . ARG A 1 78 ? 4.358 6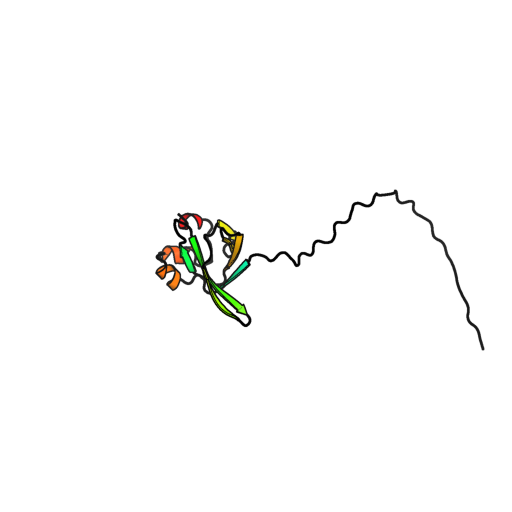.328 -7.540 1.00 95.81 78 ARG A C 1
ATOM 593 O O . ARG A 1 78 ? 4.040 7.155 -8.391 1.00 95.81 78 ARG A O 1
ATOM 600 N N . HIS A 1 79 ? 5.211 5.329 -7.776 1.00 95.56 79 HIS A N 1
ATOM 601 C CA . HIS A 1 79 ? 5.727 5.032 -9.122 1.00 95.56 79 HIS A CA 1
ATOM 602 C C . HIS A 1 79 ? 4.753 4.132 -9.892 1.00 95.56 79 HIS A C 1
ATOM 604 O O . HIS A 1 79 ? 4.307 4.478 -10.983 1.00 95.56 79 HIS A O 1
ATOM 610 N N . ASP A 1 80 ? 4.336 3.026 -9.277 1.00 95.62 80 ASP A N 1
ATOM 611 C CA . ASP A 1 80 ? 3.233 2.170 -9.721 1.00 95.62 80 ASP A CA 1
ATOM 612 C C . ASP A 1 80 ? 2.427 1.645 -8.516 1.00 95.62 80 ASP A C 1
ATOM 614 O O . ASP A 1 80 ? 2.650 2.058 -7.379 1.00 95.62 80 ASP A O 1
ATOM 618 N N . ALA A 1 81 ? 1.448 0.764 -8.747 1.00 96.81 81 ALA A N 1
ATOM 619 C CA . ALA A 1 81 ? 0.600 0.235 -7.674 1.00 96.81 81 ALA A CA 1
ATOM 620 C C . ALA A 1 81 ? 1.383 -0.551 -6.608 1.00 96.81 81 ALA A C 1
ATOM 622 O O . ALA A 1 81 ? 0.959 -0.639 -5.463 1.00 96.81 81 ALA A O 1
ATOM 623 N N . THR A 1 82 ? 2.527 -1.116 -6.958 1.00 97.00 82 THR A N 1
ATOM 624 C CA . THR A 1 82 ? 3.334 -1.977 -6.092 1.00 97.00 82 THR A CA 1
ATOM 625 C C . THR A 1 82 ? 4.662 -1.358 -5.666 1.00 97.00 82 THR A C 1
ATOM 627 O O . THR A 1 82 ? 5.394 -1.984 -4.903 1.00 97.00 82 THR A O 1
ATOM 630 N N . THR A 1 83 ? 4.981 -0.144 -6.123 1.00 96.56 83 THR A N 1
ATOM 631 C CA . THR A 1 83 ? 6.264 0.523 -5.850 1.00 96.56 83 THR A CA 1
ATOM 632 C C . THR A 1 83 ? 6.105 1.954 -5.301 1.00 96.56 83 THR A C 1
ATOM 634 O O . THR A 1 83 ? 6.491 2.936 -5.945 1.00 96.56 83 THR A O 1
ATOM 637 N N . PRO A 1 84 ? 5.519 2.140 -4.104 1.00 96.50 84 PRO A N 1
ATOM 638 C CA . PRO A 1 84 ? 5.564 3.431 -3.419 1.00 96.50 84 PRO A CA 1
ATOM 639 C C . PRO A 1 84 ? 6.996 3.820 -3.005 1.00 96.50 84 PRO A C 1
ATOM 641 O O . PRO A 1 84 ? 7.801 2.979 -2.608 1.00 96.50 84 PRO A O 1
ATOM 644 N N . GLU A 1 85 ? 7.312 5.114 -3.051 1.00 96.56 85 GLU A N 1
ATOM 645 C CA . GLU A 1 85 ? 8.543 5.686 -2.497 1.00 96.56 85 GLU A CA 1
ATOM 646 C C . GLU A 1 85 ? 8.226 6.479 -1.232 1.00 96.56 85 GLU A C 1
ATOM 648 O O . GLU A 1 85 ? 7.249 7.228 -1.168 1.00 96.56 85 GLU A O 1
ATOM 653 N N . THR A 1 86 ? 9.055 6.299 -0.216 1.00 95.69 86 THR A N 1
ATOM 654 C CA . THR A 1 86 ? 8.919 6.902 1.106 1.00 95.69 86 THR A CA 1
ATOM 655 C C . THR A 1 86 ? 9.652 8.243 1.191 1.00 95.69 86 THR A C 1
ATOM 657 O O . THR A 1 86 ? 10.514 8.559 0.373 1.00 95.69 86 THR A O 1
ATOM 660 N N . ALA A 1 87 ? 9.331 9.049 2.202 1.00 94.31 87 ALA A N 1
ATOM 661 C CA . ALA A 1 87 ? 9.896 10.387 2.397 1.00 94.31 87 ALA A CA 1
ATOM 662 C C . ALA A 1 87 ? 11.420 10.413 2.624 1.00 94.31 87 ALA A C 1
ATOM 664 O O . ALA A 1 87 ? 12.062 11.428 2.368 1.00 94.31 87 ALA A O 1
ATOM 665 N N . ASP A 1 88 ? 12.010 9.307 3.076 1.00 92.81 88 ASP A N 1
ATOM 666 C CA . ASP A 1 88 ? 13.458 9.098 3.199 1.00 92.81 88 ASP A CA 1
ATOM 667 C C . ASP A 1 88 ? 14.116 8.590 1.900 1.00 92.81 88 ASP A C 1
ATOM 669 O O . ASP A 1 88 ? 15.303 8.262 1.887 1.00 92.81 88 ASP A O 1
ATOM 673 N N . GLY A 1 89 ? 13.373 8.553 0.789 1.00 93.12 89 GLY A N 1
ATOM 674 C CA . GLY A 1 89 ? 13.880 8.185 -0.534 1.00 93.12 89 GLY A CA 1
ATOM 675 C C . GLY A 1 89 ? 14.060 6.680 -0.733 1.00 93.12 89 GLY A C 1
ATOM 676 O O . GLY A 1 89 ? 14.850 6.270 -1.587 1.00 93.12 89 GLY A O 1
ATOM 677 N N . ILE A 1 90 ? 13.364 5.849 0.052 1.00 94.00 90 ILE A N 1
ATOM 678 C CA . ILE A 1 90 ? 13.380 4.390 -0.093 1.00 94.00 90 ILE A CA 1
ATOM 679 C C . ILE A 1 90 ? 12.206 3.956 -0.978 1.00 94.00 90 ILE A C 1
ATOM 681 O O . ILE A 1 90 ? 11.048 4.269 -0.723 1.00 94.00 90 ILE A O 1
ATOM 685 N N . THR A 1 91 ? 12.492 3.191 -2.027 1.00 95.31 91 THR A N 1
ATOM 686 C CA . THR A 1 91 ? 11.467 2.552 -2.859 1.00 95.31 91 THR A CA 1
ATOM 687 C C . THR A 1 91 ? 11.032 1.233 -2.227 1.00 95.31 91 THR A C 1
ATOM 689 O O . THR A 1 91 ? 11.802 0.278 -2.138 1.00 95.31 91 THR A O 1
ATOM 692 N N . VAL A 1 92 ? 9.783 1.147 -1.796 1.00 95.62 92 VAL A N 1
ATOM 693 C CA . VAL A 1 92 ? 9.214 -0.072 -1.226 1.00 95.62 92 VAL A CA 1
ATOM 694 C C . VAL A 1 92 ? 8.515 -0.844 -2.338 1.00 95.62 92 VAL A C 1
ATOM 696 O O . VAL A 1 92 ? 7.529 -0.372 -2.883 1.00 95.62 92 VAL A O 1
ATOM 699 N N . ALA A 1 93 ? 8.993 -2.040 -2.663 1.00 95.88 93 ALA A N 1
ATOM 700 C CA . ALA A 1 93 ? 8.252 -2.995 -3.473 1.00 95.88 93 ALA A CA 1
ATOM 701 C C . ALA A 1 93 ? 7.351 -3.827 -2.552 1.00 95.88 93 ALA A C 1
ATOM 703 O O . ALA A 1 93 ? 7.840 -4.456 -1.614 1.00 95.88 93 ALA A O 1
ATOM 704 N N . ILE A 1 94 ? 6.047 -3.851 -2.804 1.00 96.31 94 ILE A N 1
ATOM 705 C CA . ILE A 1 94 ? 5.096 -4.688 -2.062 1.00 96.31 94 ILE A CA 1
ATOM 706 C C . ILE A 1 94 ? 4.700 -5.898 -2.902 1.00 96.31 94 ILE A C 1
ATOM 708 O O . ILE A 1 94 ? 4.485 -5.797 -4.109 1.00 96.31 94 ILE A O 1
ATOM 712 N N . SER A 1 95 ? 4.613 -7.057 -2.257 1.00 94.69 95 SER A N 1
ATOM 713 C CA . SER A 1 95 ? 4.273 -8.319 -2.905 1.00 94.69 95 SER A CA 1
ATOM 714 C C . SER A 1 95 ? 3.076 -8.982 -2.240 1.00 94.69 95 SER A C 1
ATOM 716 O O . SER A 1 95 ? 2.995 -9.085 -1.012 1.00 94.69 95 SER A O 1
ATOM 718 N N . GLY A 1 96 ? 2.166 -9.472 -3.082 1.00 94.81 96 GLY A N 1
ATOM 719 C CA . GLY A 1 96 ? 0.907 -10.076 -2.668 1.00 94.81 96 GLY A CA 1
ATOM 720 C C . GLY A 1 96 ? -0.163 -9.049 -2.303 1.00 94.81 96 GLY A C 1
ATOM 721 O O . GLY A 1 96 ? -0.020 -7.846 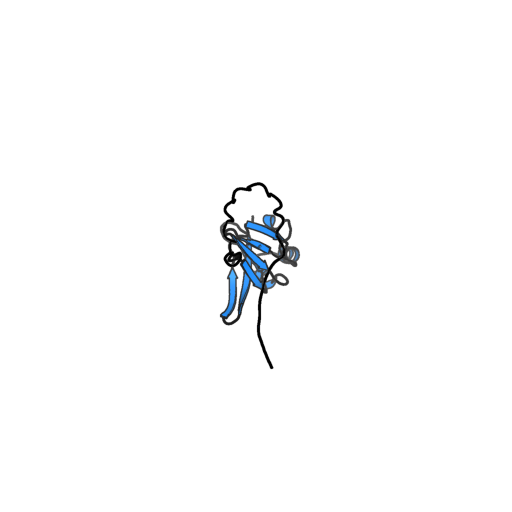-2.527 1.00 94.81 96 GLY A O 1
ATOM 722 N N . PHE A 1 97 ? -1.261 -9.551 -1.751 1.00 96.31 97 PHE A N 1
ATOM 723 C CA . PHE A 1 97 ? -2.371 -8.721 -1.298 1.00 96.31 97 PHE A CA 1
ATOM 724 C C . PHE A 1 97 ? -2.090 -8.111 0.070 1.00 96.31 97 PHE A C 1
ATOM 726 O O . PHE A 1 97 ? -1.304 -8.642 0.858 1.00 96.31 97 PHE A O 1
ATOM 733 N N . ILE A 1 98 ? -2.780 -7.012 0.352 1.00 97.56 98 ILE A N 1
ATOM 734 C CA . ILE A 1 98 ? -2.730 -6.360 1.655 1.00 97.56 98 ILE A CA 1
ATOM 735 C C . ILE A 1 98 ? -3.202 -7.302 2.776 1.00 97.56 98 ILE A C 1
ATOM 737 O O . ILE A 1 98 ? -4.234 -7.971 2.679 1.00 97.56 98 ILE A O 1
ATOM 741 N N . ASN A 1 99 ? -2.479 -7.300 3.892 1.00 97.81 99 ASN A N 1
ATOM 742 C CA . ASN A 1 99 ? -2.896 -7.912 5.140 1.00 97.81 99 ASN A CA 1
ATOM 743 C C . ASN A 1 99 ? -3.999 -7.057 5.774 1.00 97.81 99 ASN A C 1
ATOM 745 O O . ASN A 1 99 ? -3.755 -6.053 6.457 1.00 97.81 99 ASN A O 1
ATOM 749 N N . THR A 1 100 ? -5.239 -7.469 5.531 1.00 97.62 100 THR A N 1
ATOM 750 C CA . THR A 1 100 ? -6.429 -6.771 6.018 1.00 97.62 100 THR A CA 1
ATOM 751 C C . THR A 1 100 ? -6.484 -6.757 7.542 1.00 97.62 100 THR A C 1
ATOM 753 O O . THR A 1 100 ? -6.752 -5.715 8.124 1.00 97.62 100 THR A O 1
ATOM 756 N N . SER A 1 101 ? -6.144 -7.863 8.212 1.00 97.88 101 SER A N 1
ATOM 757 C CA . SER A 1 101 ? -6.181 -7.951 9.677 1.00 97.88 101 SER A CA 1
ATOM 758 C C . SER A 1 101 ? -5.293 -6.898 10.341 1.00 97.88 101 SER A C 1
ATOM 760 O O . SER A 1 101 ? -5.740 -6.209 11.255 1.00 97.88 101 SER A O 1
ATOM 762 N N . ARG A 1 102 ? -4.041 -6.752 9.892 1.00 97.62 102 ARG A N 1
ATOM 763 C CA . ARG A 1 102 ? -3.101 -5.764 10.450 1.00 97.62 102 ARG A CA 1
ATOM 764 C C . ARG A 1 102 ? -3.488 -4.337 10.080 1.00 97.62 102 ARG A C 1
ATOM 766 O O . ARG A 1 102 ? -3.403 -3.443 10.913 1.00 97.62 102 ARG A O 1
ATOM 773 N N . THR A 1 103 ? -3.982 -4.137 8.862 1.00 97.75 103 THR A N 1
ATOM 774 C CA . THR A 1 103 ? -4.485 -2.831 8.416 1.00 97.75 103 THR A CA 1
ATOM 775 C C . THR A 1 103 ? -5.674 -2.371 9.270 1.00 97.75 103 THR A C 1
ATOM 777 O O . THR A 1 103 ? -5.700 -1.234 9.732 1.00 97.75 103 THR A O 1
ATOM 780 N N . LEU A 1 104 ? -6.617 -3.267 9.579 1.00 97.31 104 LEU A N 1
ATOM 781 C CA . LEU A 1 104 ? -7.740 -2.984 10.481 1.00 97.31 104 LEU A CA 1
ATOM 782 C C . LEU A 1 104 ? -7.274 -2.703 11.919 1.00 97.31 104 LEU A C 1
ATOM 784 O O . LEU A 1 104 ? -7.783 -1.786 12.557 1.00 97.31 104 LEU A O 1
ATOM 788 N N . GLN A 1 105 ? -6.284 -3.451 12.424 1.00 96.75 105 GLN A N 1
ATOM 789 C CA . GLN A 1 105 ? -5.683 -3.199 13.744 1.00 96.75 105 GLN A CA 1
ATOM 790 C C . GLN A 1 105 ? -5.028 -1.815 13.838 1.00 96.75 105 GLN A C 1
ATOM 792 O O . GLN A 1 105 ? -5.038 -1.211 14.907 1.00 96.75 105 GLN A O 1
ATOM 797 N N . ASN A 1 106 ? -4.529 -1.286 12.719 1.00 95.00 106 ASN A N 1
ATOM 798 C CA . ASN A 1 106 ? -3.970 0.062 12.631 1.00 95.00 106 ASN A CA 1
ATOM 799 C C . ASN A 1 106 ? -5.036 1.166 12.493 1.00 95.00 106 ASN A C 1
ATOM 801 O O . ASN A 1 106 ? -4.689 2.330 12.312 1.00 95.00 106 ASN A O 1
ATOM 805 N N . GLY A 1 107 ? -6.325 0.823 12.595 1.00 94.88 107 GLY A N 1
ATOM 806 C CA . GLY A 1 107 ? -7.431 1.781 12.617 1.00 94.88 107 GLY A CA 1
ATOM 807 C C . GLY A 1 107 ? -8.025 2.115 11.248 1.00 94.88 107 GLY A C 1
ATOM 808 O O . GLY A 1 107 ? -8.912 2.963 11.163 1.00 94.88 107 GLY A O 1
ATOM 809 N N . PHE A 1 108 ? -7.587 1.453 10.175 1.00 95.94 108 PHE A N 1
ATOM 810 C CA . PHE A 1 108 ? -8.189 1.628 8.853 1.00 95.94 108 PHE A CA 1
ATOM 811 C C . PHE A 1 108 ? -9.514 0.871 8.738 1.00 95.94 108 PHE A C 1
ATOM 813 O O . PHE A 1 108 ? -9.751 -0.130 9.410 1.00 95.94 108 PHE A O 1
ATOM 820 N N . SER A 1 109 ? -10.393 1.331 7.847 1.00 96.81 109 SER A N 1
ATOM 821 C CA . SER A 1 109 ? -11.675 0.663 7.608 1.00 96.81 109 SER A CA 1
ATOM 822 C C . SER A 1 109 ? -11.552 -0.492 6.596 1.00 96.81 109 SER A C 1
ATOM 824 O O . SER A 1 109 ? -10.636 -0.504 5.764 1.00 96.81 109 SER A O 1
ATOM 826 N N . PRO A 1 110 ? -12.512 -1.438 6.569 1.00 97.06 110 PRO A N 1
ATOM 827 C CA . PRO A 1 110 ? -12.563 -2.486 5.544 1.00 97.06 110 PRO A CA 1
ATOM 828 C C . PRO A 1 110 ? -12.659 -1.946 4.109 1.00 97.06 110 PRO A C 1
ATOM 830 O O . PRO A 1 110 ? -12.190 -2.589 3.167 1.00 97.06 110 PRO A O 1
ATOM 833 N N . LYS A 1 111 ? -13.242 -0.750 3.933 1.00 97.31 111 LYS A N 1
ATOM 834 C CA . LYS A 1 111 ? -13.297 -0.071 2.631 1.00 97.31 111 LYS A CA 1
ATOM 835 C C . LYS A 1 111 ? -11.897 0.308 2.156 1.00 97.31 111 LYS A C 1
ATOM 837 O O . LYS A 1 111 ? -11.573 0.023 1.011 1.00 97.31 111 LYS A O 1
ATOM 842 N N . VAL A 1 112 ? -11.054 0.841 3.047 1.00 96.69 112 VAL A N 1
ATOM 843 C CA . VAL A 1 112 ? -9.643 1.124 2.727 1.00 96.69 112 VAL A CA 1
ATOM 844 C C . VAL A 1 112 ? -8.916 -0.165 2.355 1.00 96.69 112 VAL A C 1
ATOM 846 O O . VAL A 1 112 ? -8.253 -0.217 1.330 1.00 96.69 112 VAL A O 1
ATOM 849 N N . CYS A 1 113 ? -9.105 -1.247 3.116 1.00 97.00 113 CYS A N 1
ATOM 850 C CA . CYS A 1 113 ? -8.493 -2.540 2.788 1.00 97.00 113 CYS A CA 1
ATOM 851 C C . CYS A 1 113 ? -8.862 -3.021 1.374 1.00 97.00 113 CYS A C 1
ATOM 853 O O . CYS A 1 113 ? -8.012 -3.525 0.649 1.00 97.00 113 CYS A O 1
ATOM 855 N N . SER A 1 114 ? -10.128 -2.855 0.983 1.00 97.62 114 SER A N 1
ATOM 856 C CA . SER A 1 114 ? -10.610 -3.244 -0.348 1.00 97.62 114 SER A CA 1
ATOM 857 C C . SER A 1 114 ? -10.030 -2.350 -1.445 1.00 97.62 114 SER A C 1
ATOM 859 O O . SER A 1 114 ? -9.667 -2.839 -2.511 1.00 97.62 114 SER A O 1
ATOM 861 N N . HIS A 1 115 ? -9.906 -1.052 -1.169 1.00 97.81 115 HIS A N 1
ATOM 862 C CA . HIS A 1 115 ? -9.348 -0.070 -2.099 1.00 97.81 115 HIS A CA 1
ATOM 863 C C . HIS A 1 115 ? -7.857 -0.301 -2.371 1.00 97.81 115 HIS A C 1
ATOM 865 O O . HIS A 1 115 ? -7.392 -0.142 -3.495 1.00 97.81 115 HIS A O 1
ATOM 871 N N . PHE A 1 116 ? -7.126 -0.769 -1.357 1.00 97.81 116 PHE A N 1
ATOM 872 C CA . PHE A 1 116 ? -5.700 -1.093 -1.437 1.00 97.81 116 PHE A CA 1
ATOM 873 C C . PHE A 1 116 ? -5.415 -2.577 -1.732 1.00 97.81 116 PHE A C 1
ATOM 875 O O . PHE A 1 116 ? -4.272 -3.024 -1.629 1.00 97.81 116 PHE A O 1
ATOM 882 N N . LEU A 1 117 ? -6.433 -3.370 -2.096 1.00 97.00 117 LEU A N 1
ATOM 883 C CA . LEU A 1 117 ? -6.317 -4.830 -2.211 1.00 97.00 117 LEU A CA 1
ATOM 884 C C . LEU A 1 117 ? -5.168 -5.267 -3.132 1.00 97.00 117 LEU A C 1
ATOM 886 O O . LEU A 1 117 ? -4.446 -6.207 -2.806 1.00 97.00 117 LEU A O 1
ATOM 890 N N . PHE A 1 118 ? -4.986 -4.560 -4.250 1.00 95.19 118 PHE A N 1
ATOM 891 C CA . PHE A 1 118 ? -3.968 -4.841 -5.269 1.00 95.19 118 PHE A CA 1
ATOM 892 C C . PHE A 1 118 ? -2.728 -3.936 -5.178 1.00 95.19 118 PHE A C 1
ATOM 894 O O . PHE A 1 118 ? -1.910 -3.935 -6.096 1.00 95.19 118 PHE A O 1
ATOM 901 N N . GLY A 1 119 ? -2.587 -3.159 -4.101 1.00 97.06 119 GLY A N 1
ATOM 902 C CA . GLY A 1 119 ? -1.515 -2.179 -3.932 1.00 97.06 119 GLY A CA 1
ATOM 903 C C . GLY A 1 119 ? -2.036 -0.756 -3.743 1.00 97.06 119 GLY A C 1
ATOM 904 O O . GLY A 1 119 ? -3.153 -0.543 -3.288 1.00 97.06 119 GLY A O 1
ATOM 905 N N . PHE A 1 120 ? -1.212 0.227 -4.086 1.00 97.56 120 PHE A N 1
ATOM 906 C CA . PHE A 1 120 ? -1.504 1.650 -3.986 1.00 97.56 120 PHE A CA 1
ATOM 907 C C . PHE A 1 120 ? -2.384 2.117 -5.155 1.00 97.56 120 PHE A C 1
ATOM 909 O O . PHE A 1 120 ? -1.944 2.074 -6.316 1.00 97.56 120 PHE A O 1
ATOM 916 N N . PRO A 1 121 ? -3.608 2.596 -4.882 1.00 97.19 121 PRO A N 1
ATOM 917 C CA . PRO A 1 121 ? -4.461 3.199 -5.894 1.00 97.19 121 PRO A CA 1
ATOM 918 C C . PRO A 1 121 ? -3.942 4.600 -6.274 1.00 97.19 121 PRO A C 1
ATOM 920 O O . PRO A 1 121 ? -2.997 5.114 -5.673 1.00 97.19 121 PRO A O 1
ATOM 923 N N . TYR A 1 122 ? -4.501 5.213 -7.320 1.00 96.44 122 TYR A N 1
ATOM 924 C CA . TYR A 1 122 ? -4.038 6.529 -7.793 1.00 96.44 122 TYR A CA 1
ATOM 925 C C . TYR A 1 122 ? -4.359 7.666 -6.812 1.00 96.44 122 TYR A C 1
ATOM 927 O O . TYR A 1 122 ? -3.594 8.615 -6.712 1.00 96.44 122 TYR A O 1
ATOM 935 N N . ASP A 1 123 ? -5.448 7.531 -6.064 1.00 95.88 123 ASP A N 1
ATOM 936 C CA . ASP A 1 123 ? -5.970 8.443 -5.041 1.00 95.88 123 ASP A CA 1
ATOM 937 C C . ASP A 1 123 ? -5.452 8.112 -3.627 1.00 95.88 123 ASP A C 1
ATOM 939 O O . ASP A 1 123 ? -6.043 8.510 -2.627 1.00 95.88 123 ASP A O 1
ATOM 943 N N . TRP A 1 124 ? -4.339 7.375 -3.507 1.00 95.56 124 TRP A N 1
ATOM 944 C CA . TRP A 1 124 ? -3.780 6.979 -2.206 1.00 95.56 124 TRP A CA 1
ATOM 945 C C . TRP A 1 124 ? -3.494 8.175 -1.274 1.00 95.56 124 TRP A C 1
ATOM 947 O O . TRP A 1 124 ? -3.546 8.023 -0.053 1.00 95.56 124 TRP A O 1
ATOM 957 N N . GLU A 1 125 ? -3.212 9.353 -1.837 1.00 94.06 125 GLU A N 1
ATOM 958 C CA . GLU A 1 125 ? -2.914 10.595 -1.110 1.00 94.06 125 GLU A CA 1
ATOM 959 C C . GLU A 1 125 ? -4.093 11.068 -0.246 1.00 94.06 125 GLU A C 1
ATOM 961 O O . GLU A 1 125 ? -3.881 11.654 0.819 1.00 94.06 125 GLU A O 1
ATOM 966 N N . GLU A 1 126 ? -5.333 10.737 -0.627 1.00 93.75 126 GLU A N 1
ATOM 967 C CA . GLU A 1 126 ? -6.533 11.040 0.168 1.00 93.75 126 GLU A CA 1
ATOM 968 C C . GLU A 1 126 ? -6.508 10.346 1.540 1.00 93.75 126 GLU A C 1
ATOM 970 O O . GLU A 1 126 ? -7.111 10.821 2.502 1.00 93.75 126 GLU A O 1
ATOM 975 N N . TYR A 1 127 ? -5.756 9.248 1.656 1.00 92.38 127 TYR A N 1
ATOM 976 C CA . TYR A 1 127 ? -5.593 8.463 2.881 1.00 92.38 127 TYR A CA 1
ATOM 977 C C . TYR A 1 127 ? -4.363 8.877 3.705 1.00 92.38 127 TYR A C 1
ATOM 979 O O . TYR A 1 127 ? -4.142 8.329 4.784 1.00 92.38 127 TYR A O 1
ATOM 987 N N . ALA A 1 128 ? -3.559 9.827 3.215 1.00 87.38 128 ALA A N 1
ATOM 988 C CA . ALA A 1 128 ? -2.382 10.364 3.904 1.00 87.38 128 ALA A CA 1
ATOM 989 C C . ALA A 1 128 ? -2.662 11.673 4.676 1.00 87.38 128 ALA A C 1
ATOM 991 O O . ALA A 1 128 ? -1.727 12.281 5.205 1.00 87.38 128 ALA A O 1
ATOM 992 N N . SER A 1 129 ? -3.932 12.097 4.730 1.00 71.56 129 SER A N 1
ATOM 993 C CA . SER A 1 129 ? -4.402 13.382 5.274 1.00 71.56 129 SER A CA 1
ATOM 994 C C . SER A 1 129 ? -4.897 13.331 6.718 1.00 71.56 129 SER A C 1
ATOM 996 O O . SER A 1 129 ? -5.184 12.246 7.259 1.00 71.56 129 SER A O 1
#

pLDDT: mean 80.08, std 22.49, range [33.06, 98.19]

Organism: NCBI:txid34285

Foldseek 3Di:
DYDDDDDDDDDDDDDDDDDDDDDPPDDPPPPVPPPQLEFEFEQKAWAADPPFAIWMWGWTQPDPVGIDIDIAAGFDDDPDQQWTAHPVGHTYGYDAFHNQVVNVVNVDDVVVSVVCGSGQDPVNVVRRD

Sequence (129 aa):
MGKSNRERRNSEKPCKSDQLVPVPIGSPTSLANLSLNSVLLYDWWLSMVQPRGLAVGGFECRGRQGQRVLCSAAIAKRHDATTPETADGITVAISGFINTSRTLQNGFSPKVCSHFLFGFPYDWEEYAS

Secondary structure (DSSP, 8-state):
------------------------------GGG----EEEEEEEEEEE-SSS-EEEEEEEE-GGG-EEEEEPPPEEEESSTT-EEETTS-EEEEESS--HHHHHHTT--HHHHHHTTTS--TTGGGG--

Radius of gyration: 28.82 Å; chains: 1; bounding box: 79×48×63 Å